Protein AF-M0IN30-F1 (afdb_monomer_lite)

Sequence (138 aa):
MVAARENETAVEDVTDEERQRVYISLYQTHLPKLETAELIDYDEEERTVELVASVAKQGFFWMQPESRYPWNRYYAILGVLGWVLILGFWAGIPGFALLSWSLIAVLVSTVLLLMVLVQYLLEERAGMTSGAFETLVE

InterPro domains:
  IPR055768 Domain of unknown function DUF7344 [PF24035] (2-50)

pLDDT: mean 80.25, std 12.33, range [44.22, 93.56]

Structure (mmCIF, N/CA/C/O backbone):
data_AF-M0IN30-F1
#
_entry.id   AF-M0IN30-F1
#
loop_
_atom_site.group_PDB
_atom_site.id
_atom_site.type_symbol
_atom_site.label_atom_id
_atom_site.label_alt_id
_atom_site.label_comp_id
_atom_site.label_asym_id
_atom_site.label_entity_id
_atom_site.label_seq_id
_atom_site.pdbx_PDB_ins_code
_atom_site.Cartn_x
_atom_site.Cartn_y
_atom_site.Cartn_z
_atom_site.occupancy
_atom_site.B_iso_or_equiv
_atom_site.auth_seq_id
_atom_site.auth_comp_id
_atom_site.auth_asym_id
_atom_site.auth_atom_id
_atom_site.pdbx_PDB_model_num
ATOM 1 N N . MET A 1 1 ? -15.196 -13.360 17.998 1.00 68.88 1 MET A N 1
ATOM 2 C CA . MET A 1 1 ? -15.522 -12.277 18.959 1.00 68.88 1 MET A CA 1
ATOM 3 C C . MET A 1 1 ? -14.314 -12.015 19.850 1.00 68.88 1 MET A C 1
ATOM 5 O O . MET A 1 1 ? -13.575 -12.958 20.099 1.00 68.88 1 MET A O 1
ATOM 9 N N . VAL A 1 2 ? -14.116 -10.781 20.333 1.00 82.44 2 VAL A N 1
ATOM 10 C CA . VAL A 1 2 ? -12.985 -10.426 21.223 1.00 82.44 2 VAL A CA 1
ATOM 11 C C . VAL A 1 2 ? -13.020 -11.233 22.527 1.00 82.44 2 VAL A C 1
ATOM 13 O O . VAL A 1 2 ? -11.999 -11.776 22.922 1.00 82.44 2 VAL A O 1
ATOM 16 N N . ALA A 1 3 ? -14.200 -11.430 23.126 1.00 85.44 3 ALA A N 1
ATOM 17 C CA . ALA A 1 3 ? -14.334 -12.194 24.370 1.00 85.44 3 ALA A CA 1
ATOM 18 C C . ALA A 1 3 ? -13.893 -13.665 24.256 1.00 85.44 3 ALA A C 1
ATOM 20 O O . ALA A 1 3 ? -13.287 -14.194 25.177 1.00 85.44 3 ALA A O 1
ATOM 21 N N . ALA A 1 4 ? -14.135 -14.305 23.111 1.00 87.44 4 ALA A N 1
ATOM 22 C CA . ALA A 1 4 ? -13.662 -15.662 22.839 1.00 87.44 4 ALA A CA 1
ATOM 23 C C . ALA A 1 4 ? -12.126 -15.730 22.792 1.00 87.44 4 ALA A C 1
ATOM 25 O O . ALA A 1 4 ? -11.520 -16.659 23.311 1.00 87.44 4 ALA A O 1
ATOM 26 N N . ARG A 1 5 ? -11.492 -14.703 22.206 1.00 87.81 5 ARG A N 1
ATOM 27 C CA . ARG A 1 5 ? -10.031 -14.595 22.118 1.00 87.81 5 ARG A CA 1
ATOM 28 C C . ARG A 1 5 ? -9.390 -14.354 23.485 1.00 87.81 5 ARG A C 1
ATOM 30 O O . ARG A 1 5 ? -8.372 -14.967 23.766 1.00 87.81 5 ARG A O 1
ATOM 37 N N . GLU A 1 6 ? -9.984 -13.490 24.306 1.00 86.50 6 GLU A N 1
ATOM 38 C CA . GLU A 1 6 ? -9.498 -13.198 25.664 1.00 86.50 6 GLU A CA 1
ATOM 39 C C . GLU A 1 6 ? -9.643 -14.391 26.619 1.00 86.50 6 GLU A C 1
ATOM 41 O O . GLU A 1 6 ? -8.812 -14.572 27.501 1.00 86.50 6 GLU A O 1
ATOM 46 N N . ASN A 1 7 ? -10.675 -15.221 26.439 1.00 87.38 7 ASN A N 1
ATOM 47 C CA . ASN A 1 7 ? -10.914 -16.401 27.278 1.00 87.38 7 ASN A CA 1
ATOM 48 C C . ASN A 1 7 ? -10.430 -17.714 26.628 1.00 87.38 7 ASN A C 1
ATOM 50 O O . ASN A 1 7 ? -10.780 -18.786 27.109 1.00 87.38 7 ASN A O 1
ATOM 54 N N . GLU A 1 8 ? -9.660 -17.637 25.533 1.00 87.94 8 GLU A N 1
ATOM 55 C CA . GLU A 1 8 ? -9.117 -18.790 24.785 1.00 87.94 8 GLU A CA 1
ATOM 56 C C . GLU A 1 8 ? -10.153 -19.896 24.490 1.00 87.94 8 GLU A C 1
ATOM 58 O O . GLU A 1 8 ? -9.848 -21.089 24.497 1.00 87.94 8 GLU A O 1
ATOM 63 N N . THR A 1 9 ? -11.393 -19.494 24.212 1.00 90.31 9 THR A N 1
ATOM 64 C CA . THR A 1 9 ? -12.534 -20.398 24.027 1.00 90.31 9 THR A CA 1
ATOM 65 C C . THR A 1 9 ? -13.180 -20.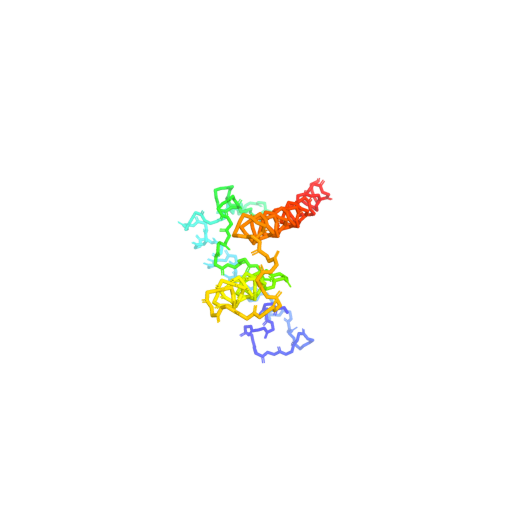210 22.653 1.00 90.31 9 THR A C 1
ATOM 67 O O . THR A 1 9 ? -12.896 -19.246 21.931 1.00 90.31 9 THR A O 1
ATOM 70 N N . ALA A 1 10 ? -14.038 -21.148 22.250 1.00 89.25 10 ALA A N 1
ATOM 71 C CA . ALA A 1 10 ? -14.816 -21.016 21.024 1.00 89.25 10 ALA A CA 1
ATOM 72 C C . ALA A 1 10 ? -15.859 -19.895 21.165 1.00 89.25 10 ALA A C 1
ATOM 74 O O . ALA A 1 10 ? -16.269 -19.535 22.267 1.00 89.25 10 ALA A O 1
ATOM 75 N N . VAL A 1 11 ? -16.305 -19.313 20.048 1.00 87.00 11 VAL A N 1
ATOM 76 C CA . VAL A 1 11 ? -17.262 -18.188 20.086 1.00 87.00 11 VAL A CA 1
ATOM 77 C C . VAL A 1 11 ? -18.612 -18.627 20.662 1.00 87.00 11 VAL A C 1
ATOM 79 O O . VAL A 1 11 ? -19.296 -17.833 21.312 1.00 87.00 11 VAL A O 1
ATOM 82 N N . GLU A 1 12 ? -18.965 -19.886 20.432 1.00 89.19 12 GLU A N 1
ATOM 83 C CA . GLU A 1 12 ? -20.194 -20.541 20.871 1.00 89.19 12 GLU A CA 1
ATOM 84 C C . GLU A 1 12 ? -20.194 -20.844 22.377 1.00 89.19 12 GLU A C 1
ATOM 86 O O . GLU A 1 12 ? -21.261 -20.867 22.984 1.00 89.19 12 GLU A O 1
ATOM 91 N N . ASP A 1 13 ? -19.011 -21.008 22.974 1.00 89.94 13 ASP A N 1
ATOM 92 C CA . ASP A 1 13 ? -18.828 -21.415 24.372 1.00 89.94 13 ASP A CA 1
ATOM 93 C C . ASP A 1 13 ? -18.649 -20.221 25.332 1.00 89.94 13 ASP A C 1
ATOM 95 O O . ASP A 1 13 ? -18.530 -20.411 26.541 1.00 89.94 13 ASP A O 1
ATOM 99 N N . VAL A 1 14 ? -18.633 -18.982 24.820 1.00 88.56 14 VAL A N 1
ATOM 100 C CA . VAL A 1 14 ? -18.494 -17.776 25.655 1.00 88.56 14 VAL A CA 1
ATOM 101 C C . VAL A 1 14 ? -19.769 -17.533 26.462 1.00 88.56 14 VAL A C 1
ATOM 103 O O . VAL A 1 14 ? -20.829 -17.259 25.889 1.00 88.56 14 VAL A O 1
ATOM 106 N N . THR A 1 15 ? -19.639 -17.518 27.785 1.00 91.81 15 THR A N 1
ATOM 107 C CA . THR A 1 15 ? -20.733 -17.214 28.718 1.00 91.81 15 THR A CA 1
ATOM 108 C C . THR A 1 15 ? -21.075 -15.719 28.760 1.00 91.81 15 THR A C 1
ATOM 110 O O . THR A 1 15 ? -20.262 -14.851 28.423 1.00 91.81 15 THR A O 1
ATOM 113 N N . ASP A 1 16 ? -22.282 -15.391 29.227 1.00 90.81 16 ASP A N 1
ATOM 114 C CA . ASP A 1 16 ? -22.701 -13.996 29.412 1.00 90.81 16 ASP A CA 1
ATOM 115 C C . ASP A 1 16 ? -21.823 -13.256 30.437 1.00 90.81 16 ASP A C 1
ATOM 117 O O . ASP A 1 16 ? -21.499 -12.085 30.238 1.00 90.81 16 ASP A O 1
ATOM 121 N N . GLU A 1 17 ? -21.364 -13.938 31.493 1.00 91.06 17 GLU A N 1
ATOM 122 C CA . GLU A 1 17 ? -20.448 -13.360 32.487 1.00 91.06 17 GLU A CA 1
ATOM 123 C C . GLU A 1 17 ? -19.084 -12.995 31.882 1.00 91.06 17 GLU A C 1
ATOM 125 O O . GLU A 1 17 ? -18.530 -11.935 32.185 1.00 91.06 17 GLU A O 1
ATOM 130 N N . GLU A 1 18 ? -18.541 -13.836 31.000 1.00 90.00 18 GLU A N 1
ATOM 131 C CA . GLU A 1 18 ? -17.275 -13.566 30.310 1.00 90.00 18 GLU A CA 1
ATOM 132 C C . GLU A 1 18 ? -17.403 -12.403 29.325 1.00 90.00 18 GLU A C 1
ATOM 134 O O . GLU A 1 18 ? -16.527 -11.532 29.280 1.00 90.00 18 GLU A O 1
ATOM 139 N N . ARG A 1 19 ? -18.517 -12.330 28.582 1.00 89.00 19 ARG A N 1
ATOM 140 C CA . ARG A 1 19 ? -18.818 -11.172 27.719 1.00 89.00 19 ARG A CA 1
ATOM 141 C C . ARG A 1 19 ? -18.920 -9.895 28.541 1.00 89.00 19 ARG A C 1
ATOM 143 O O . ARG A 1 19 ? -18.306 -8.893 28.175 1.00 89.00 19 ARG A O 1
ATOM 150 N N . GLN A 1 20 ? -19.638 -9.948 29.662 1.00 91.31 20 GLN A N 1
ATOM 151 C CA . GLN A 1 20 ? -19.807 -8.807 30.554 1.00 91.31 20 GLN A CA 1
ATOM 152 C C . GLN A 1 20 ? -18.466 -8.341 31.130 1.00 91.31 20 GLN A C 1
ATOM 154 O O . GLN A 1 20 ? -18.207 -7.140 31.187 1.00 91.31 20 GLN A O 1
ATOM 159 N N . ARG A 1 21 ? -17.578 -9.265 31.512 1.00 90.94 21 ARG A N 1
ATOM 160 C CA . ARG A 1 21 ? -16.246 -8.922 32.032 1.00 90.94 21 ARG A CA 1
ATOM 161 C C . ARG A 1 21 ? -15.396 -8.192 30.994 1.00 90.94 21 ARG A C 1
ATOM 163 O O . ARG A 1 21 ? -14.783 -7.177 31.317 1.00 90.94 21 ARG A O 1
ATOM 170 N N . VAL A 1 22 ? -15.381 -8.683 29.755 1.00 90.06 22 VAL A N 1
ATOM 171 C CA . VAL A 1 22 ? -14.637 -8.048 28.656 1.00 90.06 22 VAL A CA 1
ATOM 172 C C . VAL A 1 22 ? -15.236 -6.687 28.311 1.00 90.06 22 VAL A C 1
ATOM 174 O O . VAL A 1 22 ? -14.491 -5.727 28.134 1.00 90.06 22 VAL A O 1
ATOM 177 N N . TYR A 1 23 ? -16.566 -6.572 28.303 1.00 88.50 23 TYR A N 1
ATOM 178 C CA . TYR A 1 23 ? -17.263 -5.300 28.110 1.00 88.50 23 TYR A CA 1
ATOM 179 C C . TYR A 1 23 ? -16.868 -4.265 29.175 1.00 88.50 23 TYR A C 1
ATOM 181 O O . TYR A 1 23 ? -16.464 -3.153 28.841 1.00 88.50 23 TYR A O 1
ATOM 189 N N . ILE A 1 24 ? -16.909 -4.644 30.457 1.00 90.69 24 ILE A N 1
ATOM 190 C CA . ILE A 1 24 ? -16.514 -3.767 31.569 1.00 90.69 24 ILE A CA 1
ATOM 191 C C . ILE A 1 24 ? -15.046 -3.349 31.434 1.00 90.69 24 ILE A C 1
ATOM 193 O O . ILE A 1 24 ? -14.731 -2.169 31.570 1.00 90.69 24 ILE A O 1
ATOM 197 N N . SER A 1 25 ? -14.150 -4.294 31.138 1.00 90.38 25 SER A N 1
ATOM 198 C CA . SER A 1 25 ? -12.724 -4.003 30.966 1.00 90.38 25 SER A CA 1
ATOM 199 C C . SER A 1 25 ? -12.468 -3.030 29.811 1.00 90.38 25 SER A C 1
ATOM 201 O O . SER A 1 25 ? -11.678 -2.096 29.968 1.00 90.38 25 SER A O 1
ATOM 203 N N . LEU A 1 26 ? -13.171 -3.194 28.684 1.00 89.62 26 LEU A N 1
ATOM 204 C CA . LEU A 1 26 ? -13.084 -2.296 27.533 1.00 89.62 26 LEU A CA 1
ATOM 205 C C . LEU A 1 26 ? -13.419 -0.856 27.938 1.00 89.62 26 LEU A C 1
ATOM 207 O O . LEU A 1 26 ? -12.597 0.039 27.745 1.00 89.62 26 LEU A O 1
ATOM 211 N N . TYR A 1 27 ? -14.576 -0.667 28.570 1.00 89.62 27 TYR A N 1
ATOM 212 C CA . TYR A 1 27 ? -15.070 0.647 28.974 1.00 89.62 27 TYR A CA 1
ATOM 213 C C . TYR A 1 27 ? -14.241 1.294 30.087 1.00 89.62 27 TYR A C 1
ATOM 215 O O . TYR A 1 27 ? -13.975 2.486 30.038 1.00 89.62 27 TYR A O 1
ATOM 223 N N . GLN A 1 28 ? -13.798 0.524 31.082 1.00 89.75 28 GLN A N 1
ATOM 224 C CA . GLN A 1 28 ? -13.114 1.091 32.252 1.00 89.75 28 GLN A CA 1
ATOM 225 C C . GLN A 1 28 ? -11.608 1.258 32.064 1.00 89.75 28 GLN A C 1
ATOM 227 O O . GLN A 1 28 ? -10.986 2.069 32.743 1.00 89.75 28 GLN A O 1
ATOM 232 N N . THR A 1 29 ? -10.988 0.445 31.208 1.00 88.94 29 THR A N 1
ATOM 233 C CA . THR A 1 29 ? -9.524 0.414 31.078 1.00 88.94 29 THR A CA 1
ATOM 234 C C . THR A 1 29 ? -9.055 0.822 29.696 1.00 88.94 29 THR A C 1
ATOM 236 O O . THR A 1 29 ? -8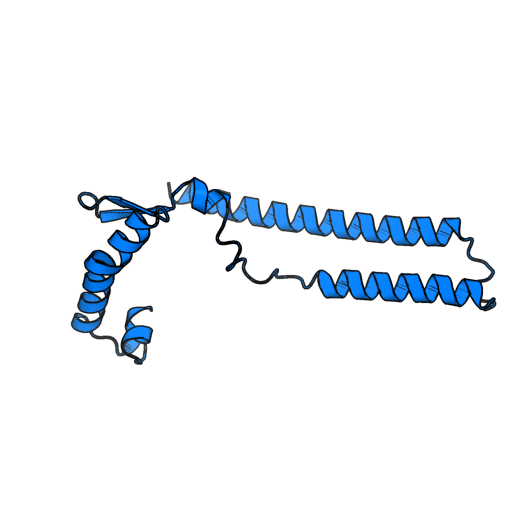.065 1.543 29.596 1.00 88.94 29 THR A O 1
ATOM 239 N N . HIS A 1 30 ? -9.701 0.343 28.635 1.00 89.75 30 HIS A N 1
ATOM 240 C CA . HIS A 1 30 ? -9.185 0.531 27.282 1.00 89.75 30 HIS A CA 1
ATOM 241 C C . HIS A 1 30 ? -9.626 1.861 26.673 1.00 89.75 30 HIS A C 1
ATOM 243 O O . HIS A 1 30 ? -8.758 2.591 26.201 1.00 89.75 30 HIS A O 1
ATOM 249 N N . LEU A 1 31 ? -10.916 2.207 26.735 1.00 90.56 31 LEU A N 1
ATOM 250 C CA . LEU A 1 31 ? -11.415 3.473 26.182 1.00 90.56 31 LEU A CA 1
ATOM 251 C C . LEU A 1 31 ? -10.739 4.703 26.817 1.00 90.56 31 LEU A C 1
ATOM 253 O O . LEU A 1 31 ? -10.166 5.481 26.058 1.00 90.56 31 LEU A O 1
ATOM 257 N N . PRO A 1 32 ? -10.611 4.827 28.156 1.00 89.38 32 PRO A N 1
ATOM 258 C CA . PRO A 1 32 ? -9.974 6.002 28.760 1.00 89.38 32 PRO A CA 1
ATOM 259 C C . PRO A 1 32 ? -8.493 6.136 28.390 1.00 89.38 32 PRO A C 1
ATOM 261 O O . PRO A 1 32 ? -7.951 7.233 28.278 1.00 89.38 32 PRO A O 1
ATOM 264 N N . LYS A 1 33 ? -7.803 5.007 28.174 1.00 88.69 33 LYS A N 1
ATOM 265 C CA . LYS A 1 33 ? -6.407 5.011 27.711 1.00 88.69 33 LYS A CA 1
ATOM 266 C C . LYS A 1 33 ? -6.283 5.440 26.252 1.00 88.69 33 LYS A C 1
ATOM 268 O O . LYS A 1 33 ? -5.317 6.120 25.921 1.00 88.69 33 LYS A O 1
ATOM 273 N N . LEU A 1 34 ? -7.212 5.019 25.393 1.00 88.94 34 LEU A N 1
ATOM 274 C CA . LEU A 1 34 ? -7.243 5.418 23.984 1.00 88.94 34 LEU A CA 1
ATOM 275 C C . LEU A 1 34 ? -7.613 6.900 23.834 1.00 88.94 34 LEU A C 1
ATOM 277 O O . LEU A 1 34 ? -7.015 7.586 23.012 1.00 88.94 34 LEU A O 1
ATOM 281 N N . GLU A 1 35 ? -8.526 7.392 24.667 1.00 89.62 35 GLU A N 1
ATOM 282 C CA . GLU A 1 35 ? -8.898 8.806 24.764 1.00 89.62 35 GLU A CA 1
ATOM 283 C C . GLU A 1 35 ? -7.720 9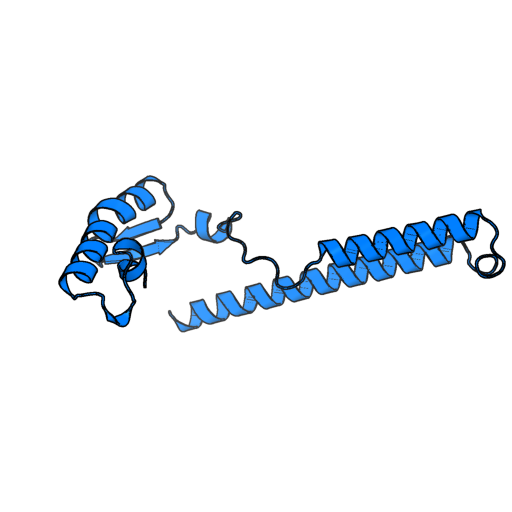.660 25.256 1.00 89.62 35 GLU A C 1
ATOM 285 O O . GLU A 1 35 ? -7.339 10.630 24.610 1.00 89.62 35 GLU A O 1
ATOM 290 N N . THR A 1 36 ? -7.040 9.238 26.332 1.00 88.25 36 THR A N 1
ATOM 291 C CA . THR A 1 36 ? -5.818 9.911 26.827 1.00 88.25 36 THR A CA 1
ATOM 292 C C . THR A 1 36 ? -4.706 9.944 25.770 1.00 88.25 36 THR A C 1
ATOM 294 O O . THR A 1 36 ? -3.864 10.839 25.776 1.00 88.25 36 THR A O 1
ATOM 297 N N . ALA A 1 37 ? -4.678 8.960 24.868 1.00 88.38 37 ALA A N 1
ATOM 298 C CA . ALA A 1 37 ? -3.741 8.903 23.750 1.00 88.38 37 ALA A CA 1
ATOM 299 C C . ALA A 1 37 ? -4.195 9.724 22.525 1.00 88.38 37 ALA A C 1
ATOM 301 O O . ALA A 1 37 ? -3.540 9.645 21.486 1.00 88.38 37 ALA A O 1
ATOM 302 N N . GLU A 1 38 ? -5.294 10.478 22.634 1.00 87.56 38 GLU A N 1
ATOM 303 C CA . GLU A 1 38 ? -5.904 11.283 21.566 1.00 87.56 38 GLU A CA 1
ATOM 304 C C . GLU A 1 38 ? -6.276 10.451 20.321 1.00 87.56 38 GLU A C 1
ATOM 306 O O . GLU A 1 38 ? -6.253 10.939 19.189 1.00 87.56 38 GLU A O 1
ATOM 311 N N . LEU A 1 39 ? -6.597 9.164 20.518 1.00 84.88 39 LEU A N 1
ATOM 312 C CA . LEU A 1 39 ? -6.947 8.241 19.432 1.00 84.88 39 LEU A CA 1
ATOM 313 C C . LEU A 1 39 ? -8.449 8.186 19.154 1.00 84.88 39 LEU A C 1
ATOM 315 O O . LEU A 1 39 ? -8.856 8.003 18.005 1.00 84.88 39 LEU A O 1
ATOM 319 N N . ILE A 1 40 ? -9.257 8.332 20.199 1.00 88.75 40 ILE A N 1
ATOM 320 C CA . ILE A 1 40 ? -10.720 8.327 20.149 1.00 88.75 40 ILE A CA 1
ATOM 321 C C . ILE A 1 40 ? -11.270 9.497 20.966 1.00 88.75 40 ILE A C 1
ATOM 323 O O . ILE A 1 40 ? -10.593 9.975 21.875 1.00 88.75 40 ILE A O 1
ATOM 327 N N . ASP A 1 41 ? -12.487 9.909 20.648 1.00 87.88 41 ASP A N 1
ATOM 328 C CA . ASP A 1 41 ? -13.349 10.719 21.500 1.00 87.88 41 ASP A CA 1
ATOM 329 C C . ASP A 1 41 ? -14.373 9.774 22.143 1.00 87.88 41 ASP A C 1
ATOM 331 O O . ASP A 1 41 ? -15.003 8.970 21.444 1.00 87.88 41 ASP A O 1
ATOM 335 N N . TYR A 1 42 ? -14.458 9.773 23.470 1.00 87.62 42 TYR A N 1
ATOM 336 C CA . TYR A 1 42 ? -15.326 8.864 24.212 1.00 87.62 42 TYR A CA 1
ATOM 337 C C . TYR A 1 42 ? -16.305 9.664 25.067 1.00 87.62 42 TYR A C 1
ATOM 339 O O . TYR A 1 42 ? -15.912 10.298 26.042 1.00 87.62 42 TYR A O 1
ATOM 347 N N . ASP A 1 43 ? -17.593 9.580 24.732 1.00 85.75 43 ASP A N 1
ATOM 348 C CA . ASP A 1 43 ? -18.657 10.170 25.538 1.00 85.75 43 ASP A CA 1
ATOM 349 C C . ASP A 1 43 ? -19.153 9.138 26.562 1.00 85.75 43 ASP A C 1
ATOM 351 O O . ASP A 1 43 ? -19.763 8.120 26.216 1.00 85.75 43 ASP A O 1
ATOM 355 N N . GLU A 1 44 ? -18.882 9.373 27.848 1.00 81.69 44 GLU A N 1
ATOM 356 C CA . GLU A 1 44 ? -19.305 8.470 28.924 1.00 81.69 44 GLU A CA 1
ATOM 357 C C . GLU A 1 44 ? -20.823 8.521 29.190 1.00 81.69 44 GLU A C 1
ATOM 359 O O . GLU A 1 44 ? -21.403 7.518 29.628 1.00 81.69 44 GLU A O 1
ATOM 364 N N . GLU A 1 45 ? -21.478 9.650 28.901 1.00 83.44 45 GLU A N 1
ATOM 365 C CA . GLU A 1 45 ? -22.917 9.846 29.111 1.00 83.44 45 GLU A CA 1
ATOM 366 C C . GLU A 1 45 ? -23.729 9.130 28.027 1.00 83.44 45 GLU A C 1
ATOM 368 O O . GLU A 1 45 ? -24.659 8.374 28.339 1.00 83.44 45 GLU A O 1
ATOM 373 N N . GLU A 1 46 ? -23.339 9.300 26.764 1.00 83.62 46 GLU A N 1
ATOM 374 C CA . GLU A 1 46 ? -23.986 8.662 25.613 1.00 83.62 46 GLU A CA 1
ATOM 375 C C . GLU A 1 46 ? -23.429 7.259 25.312 1.00 83.62 46 GLU A C 1
ATOM 377 O O . GLU A 1 46 ? -24.051 6.480 24.582 1.00 83.62 46 GLU A O 1
ATOM 382 N N . ARG A 1 47 ? -22.299 6.886 25.933 1.00 81.75 47 ARG A N 1
ATOM 383 C CA . ARG A 1 47 ? -21.540 5.641 25.695 1.00 81.75 47 ARG A CA 1
ATOM 384 C C . ARG A 1 47 ? -21.124 5.462 24.236 1.00 81.75 47 ARG A C 1
ATOM 386 O O . ARG A 1 47 ? -20.977 4.320 23.776 1.00 81.75 47 ARG A O 1
ATOM 393 N N . THR A 1 48 ? -20.936 6.566 23.526 1.00 83.50 48 THR A N 1
ATOM 394 C CA . THR A 1 48 ? -20.506 6.605 22.130 1.00 83.50 48 THR A CA 1
ATOM 395 C C . THR A 1 48 ? -18.987 6.728 22.060 1.00 83.50 48 THR A C 1
ATOM 397 O O . THR A 1 48 ? -18.334 7.273 22.947 1.00 83.50 48 THR A O 1
ATOM 400 N N . VAL A 1 49 ? -18.401 6.124 21.027 1.00 86.75 49 VAL A N 1
ATOM 401 C CA . VAL A 1 49 ? -16.957 6.151 20.775 1.00 86.75 49 VAL A CA 1
ATOM 402 C C . VAL A 1 49 ? -16.765 6.568 19.331 1.00 86.75 49 VAL A C 1
ATOM 404 O O . VAL A 1 49 ? -17.213 5.860 18.427 1.00 86.75 49 VAL A O 1
ATOM 407 N N . GLU A 1 50 ? -16.057 7.666 19.118 1.00 85.38 50 GLU A N 1
ATOM 408 C CA . GLU A 1 50 ? -15.729 8.177 17.792 1.00 85.38 50 GLU A CA 1
ATOM 409 C C . GLU A 1 50 ? -14.214 8.222 17.595 1.00 85.38 50 GLU A C 1
ATOM 411 O O . GLU A 1 50 ? -13.437 8.399 18.529 1.00 85.38 50 GLU A O 1
ATOM 416 N N . LEU A 1 51 ? -13.753 8.020 16.363 1.00 83.88 51 LEU A N 1
ATOM 417 C CA . LEU A 1 51 ? -12.338 8.184 16.035 1.00 83.88 51 LEU A CA 1
ATOM 418 C C . LEU A 1 51 ? -12.031 9.671 15.881 1.00 83.88 51 LEU A C 1
ATOM 420 O O . LEU A 1 51 ? -12.707 10.373 15.131 1.00 83.88 51 LEU A O 1
ATOM 424 N N . VAL A 1 52 ? -10.952 10.144 16.508 1.00 85.12 52 VAL A N 1
ATOM 425 C CA . VAL A 1 52 ? -10.533 11.540 16.339 1.00 85.12 52 VAL A CA 1
ATOM 426 C C . VAL A 1 52 ? -10.214 11.798 14.862 1.00 85.12 52 VAL A C 1
ATOM 428 O O . VAL A 1 52 ? -9.466 11.051 14.226 1.00 85.12 52 VAL A O 1
ATOM 431 N N . ALA A 1 53 ? -10.743 12.891 14.303 1.00 76.00 53 ALA A N 1
ATOM 432 C CA . ALA A 1 53 ? -10.644 13.203 12.873 1.00 76.00 53 ALA A CA 1
ATOM 433 C C . ALA A 1 53 ? -9.198 13.268 12.335 1.00 76.00 53 ALA A C 1
ATOM 435 O O . ALA A 1 53 ? -8.955 12.997 11.157 1.00 76.00 53 ALA A O 1
ATOM 436 N N . SER A 1 54 ? -8.220 13.628 13.175 1.00 72.38 54 SER A N 1
ATOM 437 C CA . SER A 1 54 ? -6.792 13.619 12.824 1.00 72.38 54 SER A CA 1
ATOM 438 C C . SER A 1 54 ? -6.259 12.197 12.616 1.00 72.38 54 SER A C 1
ATOM 440 O O . SER A 1 54 ? -5.526 11.957 11.655 1.00 72.38 54 SER A O 1
ATOM 442 N N . VAL A 1 55 ? -6.673 11.257 13.466 1.00 73.38 55 VAL A N 1
ATOM 443 C CA . VAL A 1 55 ? -6.307 9.835 13.421 1.00 73.38 55 VAL A CA 1
ATOM 444 C C . VAL A 1 55 ? -7.045 9.123 12.294 1.00 73.38 55 VAL A C 1
ATOM 446 O O . VAL A 1 55 ? -6.431 8.358 11.551 1.00 73.38 55 VAL A O 1
ATOM 449 N N . ALA A 1 56 ? -8.319 9.454 12.077 1.00 69.56 56 ALA A N 1
ATOM 450 C CA . ALA A 1 56 ? -9.082 8.977 10.926 1.00 69.56 56 ALA A CA 1
ATOM 451 C C . ALA A 1 56 ? -8.433 9.400 9.592 1.00 69.56 56 ALA A C 1
ATOM 453 O O . ALA A 1 56 ? -8.310 8.586 8.677 1.00 69.56 56 ALA A O 1
ATOM 454 N N . LYS A 1 57 ? -7.942 10.648 9.493 1.00 63.34 57 LYS A N 1
ATOM 455 C CA . LYS A 1 57 ? -7.273 11.174 8.285 1.00 63.34 57 LYS A CA 1
ATOM 456 C C . LYS A 1 57 ? -5.850 10.676 8.088 1.00 63.34 57 LYS A C 1
ATOM 45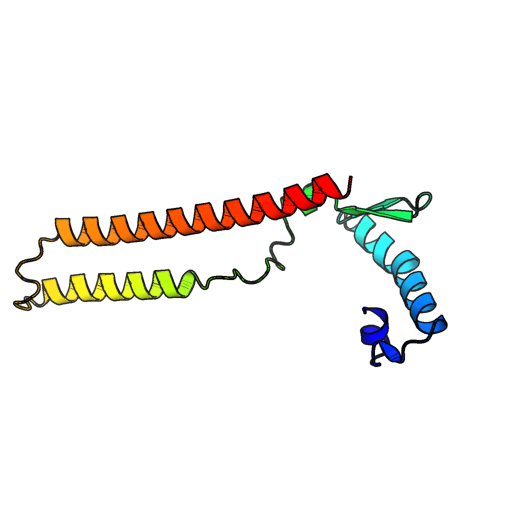8 O O . LYS A 1 57 ? -5.450 10.457 6.947 1.00 63.34 57 LYS A O 1
ATOM 463 N N . GLN A 1 58 ? -5.067 10.545 9.160 1.00 60.28 58 GLN A N 1
ATOM 464 C CA . GLN A 1 58 ? -3.746 9.925 9.047 1.00 60.28 58 GLN A CA 1
ATOM 465 C C . GLN A 1 58 ? -3.881 8.443 8.717 1.00 60.28 58 GLN A C 1
ATOM 467 O O . GLN A 1 58 ? -2.995 7.895 8.072 1.00 60.28 58 GLN A O 1
ATOM 472 N N . GLY A 1 59 ? -5.008 7.823 9.068 1.00 56.81 59 GLY A N 1
ATOM 473 C CA . GLY A 1 59 ? -5.206 6.398 8.917 1.00 56.81 59 GLY A CA 1
ATOM 474 C C . GLY A 1 59 ? -4.268 5.653 9.860 1.00 56.81 59 GLY A C 1
ATOM 475 O O . GLY A 1 59 ? -3.149 6.076 10.156 1.00 56.81 59 GLY A O 1
ATOM 476 N N . PHE A 1 60 ? -4.694 4.493 10.339 1.00 60.09 60 PHE A N 1
ATOM 477 C CA . PHE A 1 60 ? -3.762 3.542 10.927 1.00 60.09 60 PHE A CA 1
ATOM 478 C C . PHE A 1 60 ? -2.786 3.087 9.827 1.00 60.09 60 PHE A C 1
ATOM 480 O O . PHE A 1 60 ? -2.978 2.043 9.212 1.00 60.09 60 PHE A O 1
ATOM 487 N N . PHE A 1 61 ? -1.741 3.874 9.547 1.00 54.69 61 PHE A N 1
ATOM 488 C CA . PHE A 1 61 ? -0.749 3.617 8.494 1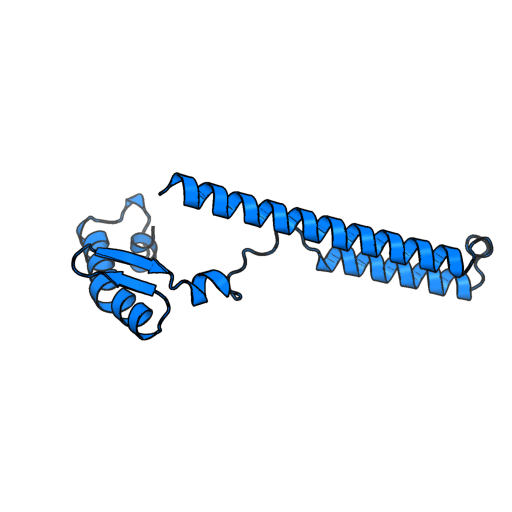.00 54.69 61 PHE A CA 1
ATOM 489 C C . PHE A 1 61 ? -0.112 2.224 8.628 1.00 54.69 61 PHE A C 1
ATOM 491 O O . PHE A 1 61 ? 0.333 1.643 7.643 1.00 54.69 61 PHE A O 1
ATOM 498 N N . TRP A 1 62 ? -0.113 1.676 9.845 1.00 52.22 62 TRP A N 1
ATOM 499 C CA . TRP A 1 62 ? 0.418 0.364 10.216 1.00 52.22 62 TRP A CA 1
ATOM 500 C C . TRP A 1 62 ? -0.560 -0.801 9.968 1.00 52.22 62 TRP A C 1
ATOM 502 O O . TRP A 1 62 ? -0.127 -1.946 9.888 1.00 52.22 62 TRP A O 1
ATOM 512 N N . MET A 1 63 ? -1.860 -0.514 9.835 1.00 52.88 63 MET A N 1
ATOM 513 C CA . MET A 1 63 ? -2.940 -1.469 9.545 1.00 52.88 63 MET A CA 1
ATOM 514 C C . MET A 1 63 ? -3.641 -1.111 8.229 1.00 52.88 63 MET A C 1
ATOM 516 O O . MET A 1 63 ? -4.853 -1.281 8.091 1.00 52.88 63 MET A O 1
ATOM 520 N N . GLN A 1 64 ? -2.899 -0.634 7.225 1.00 58.72 64 GLN A N 1
ATOM 521 C CA . GLN A 1 64 ? -3.448 -0.700 5.875 1.00 58.72 64 GLN A CA 1
ATOM 522 C C . GLN A 1 64 ? -3.688 -2.184 5.569 1.00 58.72 64 GLN A C 1
ATOM 524 O O . GLN A 1 64 ? -2.745 -2.973 5.696 1.00 58.72 64 GLN A O 1
ATOM 529 N N . PRO A 1 65 ? -4.923 -2.598 5.222 1.00 54.31 65 PRO A N 1
ATOM 530 C CA . PRO A 1 65 ? -5.144 -3.950 4.740 1.00 54.31 65 PRO A CA 1
ATOM 531 C C . PRO A 1 65 ? -4.150 -4.164 3.607 1.00 54.31 65 PRO A C 1
ATOM 533 O O . PRO A 1 65 ? -4.078 -3.323 2.707 1.00 54.31 65 PRO A O 1
ATOM 536 N N . GLU A 1 66 ? -3.338 -5.223 3.705 1.00 57.25 66 GLU A N 1
ATOM 537 C CA . GLU A 1 66 ? -2.338 -5.546 2.690 1.00 57.25 66 GLU A CA 1
ATOM 538 C C . GLU A 1 66 ? -2.966 -5.316 1.318 1.00 57.25 66 GLU A C 1
ATOM 540 O O . GLU A 1 66 ? -4.050 -5.845 1.039 1.00 57.25 66 GLU A O 1
ATOM 545 N N . SER A 1 67 ? -2.352 -4.445 0.507 1.00 59.94 67 SER A N 1
ATOM 546 C CA . SER A 1 67 ? -2.944 -4.039 -0.761 1.00 59.94 67 SER A CA 1
ATOM 547 C C . SER A 1 67 ? -3.363 -5.298 -1.513 1.00 59.94 67 SER A C 1
ATOM 549 O O . SER A 1 67 ? -2.522 -6.160 -1.781 1.00 59.94 67 SER A O 1
ATOM 551 N N . ARG A 1 68 ? -4.655 -5.409 -1.857 1.00 65.69 68 ARG A N 1
ATOM 552 C CA . ARG A 1 68 ? -5.252 -6.577 -2.541 1.00 65.69 68 ARG A CA 1
ATOM 553 C C . ARG A 1 68 ? -4.411 -7.045 -3.742 1.00 65.69 68 ARG A C 1
ATOM 555 O O . ARG A 1 68 ? -4.456 -8.215 -4.112 1.00 65.69 68 ARG A O 1
ATOM 562 N N . TYR A 1 69 ? -3.645 -6.128 -4.339 1.00 70.62 69 TYR A N 1
ATOM 563 C CA . TYR A 1 69 ? -2.737 -6.364 -5.451 1.00 70.62 69 TYR A CA 1
ATOM 564 C C . TYR A 1 69 ? -1.266 -6.157 -5.048 1.00 70.62 69 TYR A C 1
ATOM 566 O O . TYR A 1 69 ? -0.925 -5.088 -4.547 1.00 70.62 69 TYR A O 1
ATOM 574 N N . PRO A 1 70 ? -0.363 -7.120 -5.315 1.00 82.12 70 PRO A N 1
ATOM 575 C CA . PRO A 1 70 ? 1.060 -6.999 -4.999 1.00 82.12 70 PRO A CA 1
ATOM 576 C C . PRO A 1 70 ? 1.792 -6.131 -6.039 1.00 82.12 70 PRO A C 1
ATOM 578 O O . PRO A 1 70 ? 2.536 -6.635 -6.885 1.00 82.12 70 PRO A O 1
ATOM 581 N N . TRP A 1 71 ? 1.584 -4.814 -5.989 1.00 83.81 71 TRP A N 1
ATOM 582 C CA . TRP A 1 71 ? 2.184 -3.838 -6.911 1.00 83.81 71 TRP A CA 1
ATOM 583 C C . TRP A 1 71 ? 3.707 -3.942 -7.013 1.00 83.81 71 TRP A C 1
ATOM 585 O O . TRP A 1 71 ? 4.267 -3.837 -8.104 1.00 83.81 71 TRP A O 1
ATOM 595 N N . ASN A 1 72 ? 4.377 -4.256 -5.904 1.00 83.38 72 ASN A N 1
ATOM 596 C CA . ASN A 1 72 ? 5.818 -4.500 -5.865 1.00 83.38 72 ASN A CA 1
ATOM 597 C C . ASN A 1 72 ? 6.280 -5.574 -6.870 1.00 83.38 72 ASN A C 1
ATOM 599 O O . ASN A 1 72 ? 7.304 -5.390 -7.526 1.00 83.38 72 ASN A O 1
ATOM 603 N N . ARG A 1 73 ? 5.521 -6.663 -7.048 1.00 87.06 73 ARG A N 1
ATOM 604 C CA . ARG A 1 73 ? 5.836 -7.729 -8.013 1.00 87.06 73 ARG A CA 1
ATOM 605 C C . ARG A 1 73 ? 5.672 -7.24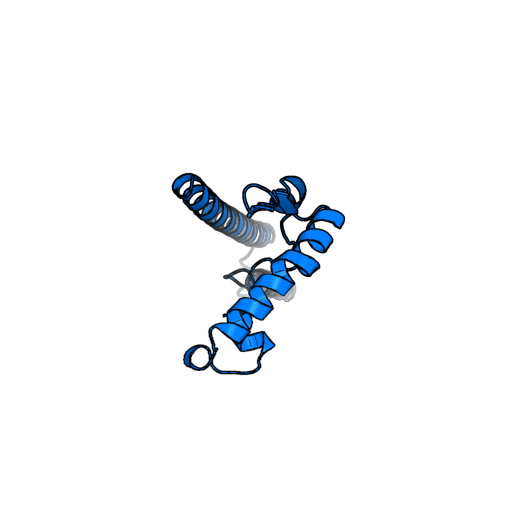1 -9.446 1.00 87.06 73 ARG A C 1
ATOM 607 O O . ARG A 1 73 ? 6.513 -7.552 -10.282 1.00 87.06 73 ARG A O 1
ATOM 614 N N . TYR A 1 74 ? 4.629 -6.463 -9.722 1.00 87.00 74 TYR A N 1
ATOM 615 C CA . TYR A 1 74 ? 4.388 -5.899 -11.050 1.00 87.00 74 TYR A CA 1
ATOM 616 C C . TYR A 1 74 ? 5.494 -4.922 -11.464 1.00 87.00 74 TYR A C 1
ATOM 618 O O . TYR A 1 74 ? 6.044 -5.057 -12.558 1.00 87.00 74 TYR A O 1
ATOM 626 N N . TYR A 1 75 ? 5.897 -4.020 -10.564 1.00 87.69 75 TYR A N 1
ATOM 627 C CA . TYR A 1 75 ? 7.028 -3.122 -10.797 1.00 87.69 75 TYR A CA 1
ATOM 628 C C . TYR A 1 75 ? 8.359 -3.878 -10.918 1.00 87.69 75 TYR A C 1
ATOM 630 O O . TYR A 1 75 ? 9.167 -3.541 -11.782 1.00 87.69 75 TYR A O 1
ATOM 638 N N . ALA A 1 76 ? 8.580 -4.930 -10.120 1.00 88.94 76 ALA A N 1
ATOM 639 C CA . ALA A 1 76 ? 9.782 -5.758 -10.221 1.00 88.94 76 ALA A CA 1
ATOM 640 C C . ALA A 1 76 ? 9.868 -6.492 -11.570 1.00 88.94 76 ALA A C 1
ATOM 642 O O . ALA A 1 76 ? 10.919 -6.467 -12.209 1.00 88.94 76 ALA A O 1
ATOM 643 N N . ILE A 1 77 ? 8.767 -7.092 -12.037 1.00 92.12 77 ILE A N 1
ATOM 644 C CA . ILE A 1 77 ? 8.700 -7.741 -13.356 1.00 92.12 77 ILE A CA 1
ATOM 645 C C . ILE A 1 77 ? 8.960 -6.716 -14.461 1.00 92.12 77 ILE A C 1
ATOM 647 O O . ILE A 1 77 ? 9.773 -6.976 -15.346 1.00 92.12 77 ILE A O 1
ATOM 651 N N . LEU A 1 78 ? 8.318 -5.545 -14.393 1.00 90.75 78 LEU A N 1
ATOM 652 C CA . LEU A 1 78 ? 8.517 -4.478 -15.373 1.00 90.75 78 LEU A CA 1
ATOM 653 C C . LEU A 1 78 ? 9.975 -3.996 -15.401 1.00 90.75 78 LEU A C 1
ATOM 655 O O . LEU A 1 78 ? 10.548 -3.830 -16.477 1.00 90.75 78 LEU A O 1
ATOM 659 N N . GLY A 1 79 ? 10.591 -3.822 -14.230 1.00 88.56 79 GLY A N 1
ATOM 660 C CA . GLY A 1 79 ? 11.994 -3.432 -14.097 1.00 88.56 79 GLY A CA 1
ATOM 661 C C . GLY A 1 79 ? 12.952 -4.476 -14.673 1.00 88.56 79 GLY A C 1
ATOM 662 O O . GLY A 1 79 ? 13.838 -4.127 -15.452 1.00 88.56 79 GLY A O 1
ATOM 663 N N . VAL A 1 80 ? 12.751 -5.759 -14.350 1.00 93.56 80 VAL A N 1
ATOM 664 C CA . VAL A 1 80 ? 13.545 -6.865 -14.916 1.00 93.56 80 VAL A CA 1
ATOM 665 C C . VAL A 1 80 ? 13.390 -6.920 -16.434 1.00 93.56 80 VAL A C 1
ATOM 667 O O . VAL A 1 80 ? 14.391 -7.025 -17.142 1.00 93.56 80 VAL A O 1
ATOM 670 N N . LEU A 1 81 ? 12.163 -6.791 -16.947 1.00 90.12 81 LEU A N 1
ATOM 671 C CA . LEU A 1 81 ? 11.899 -6.775 -18.385 1.00 90.12 81 LEU A CA 1
ATOM 672 C C . LEU A 1 81 ? 12.631 -5.608 -19.065 1.00 90.12 81 LEU A C 1
ATOM 674 O O . LEU A 1 81 ? 13.293 -5.808 -20.080 1.00 90.12 81 LEU A O 1
ATOM 678 N N . GLY A 1 82 ? 12.574 -4.411 -18.473 1.00 86.69 82 GLY A N 1
ATOM 679 C CA . GLY A 1 82 ? 13.293 -3.231 -18.953 1.00 86.69 82 GLY A CA 1
ATOM 680 C C . GLY A 1 82 ? 14.805 -3.459 -19.042 1.00 86.69 82 GLY A C 1
ATOM 681 O O . GLY A 1 82 ? 15.407 -3.179 -20.078 1.00 86.69 82 GLY A O 1
ATOM 682 N N . TRP A 1 83 ? 15.415 -4.042 -18.005 1.00 88.62 83 TRP A N 1
ATOM 683 C CA . TRP A 1 83 ? 16.841 -4.389 -18.018 1.00 88.62 83 TRP A CA 1
ATOM 684 C C . TRP A 1 83 ? 17.194 -5.431 -19.082 1.00 88.62 83 TRP A C 1
ATOM 686 O O . TRP A 1 83 ? 18.211 -5.279 -19.756 1.00 88.62 83 TRP A O 1
ATOM 696 N N . VAL A 1 84 ? 16.355 -6.451 -19.286 1.00 88.69 84 VAL A N 1
ATOM 697 C CA . VAL A 1 84 ? 16.554 -7.452 -20.350 1.00 88.69 84 VAL A CA 1
ATOM 698 C C . VAL A 1 84 ? 16.523 -6.801 -21.733 1.00 88.69 84 VAL A C 1
ATOM 700 O O . VAL A 1 84 ? 17.377 -7.115 -22.562 1.00 88.69 84 VAL A O 1
ATOM 703 N N . LEU A 1 85 ? 15.595 -5.867 -21.980 1.00 85.06 85 LEU A N 1
ATOM 704 C CA . LEU A 1 85 ? 15.533 -5.131 -23.248 1.00 85.06 85 LEU A CA 1
ATOM 705 C C . LEU A 1 85 ? 16.800 -4.291 -23.479 1.00 85.06 85 LEU A C 1
ATOM 707 O O . LEU A 1 85 ? 17.370 -4.328 -24.570 1.00 85.06 85 LEU A O 1
ATOM 711 N N . ILE A 1 86 ? 17.263 -3.570 -22.450 1.00 83.44 86 ILE A N 1
ATOM 712 C CA . ILE A 1 86 ? 18.470 -2.729 -22.514 1.00 83.44 86 ILE A CA 1
ATOM 713 C C . ILE A 1 86 ? 19.718 -3.581 -22.779 1.00 83.44 86 ILE A C 1
ATOM 715 O O . ILE A 1 86 ? 20.498 -3.272 -23.681 1.00 83.44 86 ILE A O 1
ATOM 719 N N . LEU A 1 87 ? 19.903 -4.668 -22.025 1.00 86.19 87 LEU A N 1
ATOM 720 C CA . LEU A 1 87 ? 21.062 -5.551 -22.168 1.00 86.19 87 LEU A CA 1
ATOM 721 C C . LEU A 1 87 ? 21.040 -6.319 -23.494 1.00 86.19 87 LEU A C 1
ATOM 723 O O . LEU A 1 87 ? 22.084 -6.457 -24.126 1.00 86.19 87 LEU A O 1
ATOM 727 N N . GLY A 1 88 ? 19.869 -6.779 -23.945 1.00 84.44 88 GLY A N 1
ATOM 728 C CA . GLY A 1 88 ? 19.707 -7.465 -25.230 1.00 84.44 88 GLY A CA 1
ATOM 729 C C . GLY A 1 88 ? 20.017 -6.564 -26.426 1.00 84.44 88 GLY A C 1
ATOM 730 O O . GLY A 1 88 ? 20.667 -7.005 -27.377 1.00 84.44 88 GLY A O 1
ATOM 731 N N . PHE A 1 89 ? 19.623 -5.288 -26.346 1.00 81.75 89 PHE A N 1
ATOM 732 C CA . PHE A 1 89 ? 20.016 -4.267 -27.315 1.00 81.75 89 PHE A CA 1
ATOM 733 C C . PHE A 1 89 ? 21.533 -4.032 -27.302 1.00 81.75 89 PHE A C 1
ATOM 735 O O . PHE A 1 89 ? 22.166 -4.059 -28.356 1.00 81.75 89 PHE A O 1
ATOM 742 N N . TRP A 1 90 ? 22.136 -3.872 -26.119 1.00 82.12 90 TRP A N 1
ATOM 743 C CA . TRP A 1 90 ? 23.577 -3.626 -25.986 1.00 82.12 90 TRP A CA 1
ATOM 744 C C . TRP A 1 90 ? 24.437 -4.812 -26.451 1.00 82.12 90 TRP A C 1
ATOM 746 O O . TRP A 1 90 ? 25.487 -4.618 -27.056 1.00 82.12 90 TRP A O 1
ATOM 756 N N . ALA A 1 91 ? 23.962 -6.041 -26.239 1.00 86.81 91 ALA A N 1
ATOM 757 C CA . ALA A 1 91 ? 24.602 -7.269 -26.707 1.00 86.81 91 ALA A CA 1
ATOM 758 C C . ALA A 1 91 ? 24.498 -7.483 -28.232 1.00 86.81 91 ALA A C 1
ATOM 760 O O . ALA A 1 91 ? 25.056 -8.452 -28.748 1.00 86.81 91 ALA A O 1
ATOM 761 N N . GLY A 1 92 ? 23.787 -6.613 -28.961 1.00 79.25 92 GLY A N 1
ATOM 762 C CA . GLY A 1 92 ? 23.682 -6.680 -30.420 1.00 79.25 92 GLY A CA 1
ATOM 763 C C . GLY A 1 92 ? 22.903 -7.894 -30.928 1.00 79.25 92 GLY A C 1
ATOM 764 O O . GLY A 1 92 ? 23.153 -8.372 -32.035 1.00 79.25 92 GLY A O 1
ATOM 765 N N . ILE A 1 93 ? 21.970 -8.422 -30.128 1.00 82.06 93 ILE A N 1
ATOM 766 C CA . ILE A 1 93 ? 21.167 -9.585 -30.515 1.00 82.06 93 ILE A CA 1
ATOM 767 C C . ILE A 1 93 ? 20.315 -9.207 -31.746 1.00 82.06 93 ILE A C 1
ATOM 769 O O . ILE A 1 93 ? 19.618 -8.191 -31.704 1.00 82.06 93 ILE A O 1
ATOM 773 N N . PRO A 1 94 ? 20.296 -10.010 -32.830 1.00 75.81 94 PRO A N 1
ATOM 774 C CA . PRO A 1 94 ? 19.637 -9.639 -34.087 1.00 75.81 94 PRO A CA 1
ATOM 775 C C . PRO A 1 94 ? 18.138 -9.317 -33.957 1.00 75.81 94 PRO A C 1
ATOM 777 O O . PRO A 1 94 ? 17.629 -8.485 -34.700 1.00 75.81 94 PRO A O 1
ATOM 780 N N . GLY A 1 95 ? 17.435 -9.901 -32.978 1.00 73.38 95 GLY A N 1
ATOM 781 C CA . GLY A 1 95 ? 16.039 -9.552 -32.670 1.00 73.38 95 GLY A CA 1
ATOM 782 C C . GLY A 1 95 ? 15.849 -8.166 -32.034 1.00 73.38 95 GLY A C 1
ATOM 783 O O . GLY A 1 95 ? 14.768 -7.596 -32.127 1.00 73.38 95 GLY A O 1
ATOM 784 N N . PHE A 1 96 ? 16.897 -7.604 -31.428 1.00 69.38 96 PHE A N 1
ATOM 785 C CA . PHE A 1 96 ? 16.890 -6.292 -30.775 1.00 69.38 96 PHE A CA 1
ATOM 786 C C . PHE A 1 96 ? 17.492 -5.183 -31.641 1.00 69.38 96 PHE A C 1
ATOM 788 O O . PHE A 1 96 ? 17.230 -4.013 -31.389 1.00 69.38 96 PHE A O 1
ATOM 795 N N . ALA A 1 97 ? 18.238 -5.523 -32.695 1.00 67.75 97 ALA A N 1
ATOM 796 C CA . ALA A 1 97 ? 18.837 -4.553 -33.615 1.00 67.75 97 ALA A CA 1
ATOM 797 C C . ALA A 1 97 ? 17.802 -3.700 -34.384 1.00 67.75 97 ALA A C 1
ATOM 799 O O . ALA A 1 97 ? 18.139 -2.642 -34.908 1.00 67.75 97 ALA A O 1
ATOM 800 N N . LEU A 1 98 ? 16.542 -4.150 -34.439 1.00 71.19 98 LEU A N 1
ATOM 801 C CA . LEU A 1 98 ? 15.418 -3.413 -35.029 1.00 71.19 98 LEU A CA 1
ATOM 802 C C . LEU A 1 98 ? 14.774 -2.407 -34.058 1.00 71.19 98 LEU A C 1
ATOM 804 O O . LEU A 1 98 ? 13.971 -1.577 -34.482 1.00 71.19 98 LEU A O 1
ATOM 808 N N . LEU A 1 99 ? 15.090 -2.479 -32.762 1.00 76.06 99 LEU A N 1
ATOM 809 C CA . LEU A 1 99 ? 14.525 -1.605 -31.737 1.00 76.06 99 LEU A CA 1
ATOM 810 C C . LEU A 1 99 ? 15.407 -0.367 -31.575 1.00 76.06 99 LEU A C 1
ATOM 812 O O . LEU A 1 99 ? 16.590 -0.474 -31.273 1.00 76.06 99 LEU A O 1
ATOM 816 N N . SER A 1 100 ? 14.835 0.827 -31.728 1.00 82.31 100 SER A N 1
ATOM 817 C CA . SER A 1 100 ? 15.528 2.061 -31.356 1.00 82.31 100 SER A CA 1
ATOM 818 C C . SER A 1 100 ? 15.486 2.268 -29.839 1.00 82.31 100 SER A C 1
ATOM 820 O O . SER A 1 100 ? 14.509 1.922 -29.171 1.00 82.31 100 SER A O 1
ATOM 822 N N . TRP A 1 101 ? 16.519 2.911 -29.286 1.00 78.19 101 TRP A N 1
ATOM 823 C CA . TRP A 1 101 ? 16.550 3.276 -27.863 1.00 78.19 101 TRP A CA 1
ATOM 824 C C . TRP A 1 101 ? 15.333 4.119 -27.450 1.00 78.19 101 TRP A C 1
ATOM 826 O O . TRP A 1 101 ? 14.766 3.931 -26.374 1.00 78.19 101 TRP A O 1
ATOM 836 N N . SER A 1 102 ? 14.887 5.015 -28.337 1.00 83.81 102 SER A N 1
ATOM 837 C CA . SER A 1 102 ? 13.691 5.833 -28.130 1.00 83.81 102 SER A CA 1
ATOM 838 C C . SER A 1 102 ? 12.418 4.996 -28.011 1.00 83.81 102 SER A C 1
ATOM 840 O O . SER A 1 102 ? 11.585 5.294 -27.161 1.00 83.81 102 SER A O 1
ATOM 842 N N . LEU A 1 103 ? 12.276 3.927 -28.801 1.00 85.25 103 LEU A N 1
ATOM 843 C CA . LEU A 1 103 ? 11.112 3.045 -28.739 1.00 85.25 103 LEU A CA 1
ATOM 844 C C . LEU A 1 103 ? 11.065 2.260 -27.422 1.00 85.25 103 LEU A C 1
ATOM 846 O O . LEU A 1 103 ? 10.003 2.169 -26.809 1.00 85.25 103 LEU A O 1
ATOM 850 N N . ILE A 1 104 ? 12.210 1.747 -26.956 1.00 81.62 104 ILE A N 1
ATOM 851 C CA . ILE A 1 104 ? 12.314 1.042 -25.666 1.00 81.62 104 ILE A CA 1
ATOM 852 C C . ILE A 1 104 ? 11.950 1.991 -24.517 1.00 81.62 104 ILE A C 1
ATOM 854 O O . ILE A 1 104 ? 11.141 1.635 -23.661 1.00 81.62 104 ILE A O 1
ATOM 858 N N . ALA A 1 105 ? 12.494 3.212 -24.527 1.00 84.88 105 ALA A N 1
ATOM 859 C CA . ALA A 1 105 ? 12.200 4.219 -23.512 1.00 84.88 105 ALA A CA 1
ATOM 860 C C . ALA A 1 105 ? 10.706 4.582 -23.481 1.00 84.88 105 ALA A C 1
ATOM 862 O O . ALA A 1 105 ? 10.085 4.526 -22.422 1.00 84.88 105 ALA A O 1
ATOM 863 N N . VAL A 1 106 ? 10.107 4.878 -24.641 1.00 89.81 106 VAL A N 1
ATOM 864 C CA . VAL A 1 106 ? 8.674 5.203 -24.743 1.00 89.81 106 VAL A CA 1
ATOM 865 C C . VAL A 1 106 ? 7.811 4.042 -24.253 1.00 89.81 106 VAL A C 1
ATOM 867 O O . VAL A 1 106 ? 6.862 4.273 -23.504 1.00 89.81 106 VAL A O 1
ATOM 870 N N . LEU A 1 107 ? 8.138 2.801 -24.623 1.00 88.50 107 LEU A N 1
ATOM 871 C CA . LEU A 1 107 ? 7.370 1.624 -24.220 1.00 88.50 107 LEU A CA 1
ATOM 872 C C . LEU A 1 107 ? 7.410 1.416 -22.702 1.00 88.50 107 LEU A C 1
ATOM 874 O O . LEU A 1 107 ? 6.355 1.306 -22.079 1.00 88.50 107 LEU A O 1
ATOM 878 N N . VAL A 1 108 ? 8.600 1.425 -22.096 1.00 87.75 108 VAL A N 1
ATOM 879 C CA . VAL A 1 108 ? 8.753 1.248 -20.642 1.00 87.75 108 VAL A CA 1
ATOM 880 C C . VAL A 1 108 ? 8.067 2.382 -19.878 1.00 87.75 108 VAL A C 1
ATOM 882 O O . VAL A 1 108 ? 7.308 2.111 -18.948 1.00 87.75 108 VAL A O 1
ATOM 885 N N . SER A 1 109 ? 8.265 3.639 -20.292 1.00 86.81 109 SER A N 1
ATOM 886 C CA . SER A 1 109 ? 7.613 4.792 -19.660 1.00 86.81 109 SER A CA 1
ATOM 887 C C . SER A 1 109 ? 6.090 4.749 -19.794 1.00 86.81 109 SER A C 1
ATOM 889 O O . SER A 1 109 ? 5.395 5.054 -18.830 1.00 86.81 109 SER A O 1
ATOM 891 N N . THR A 1 110 ? 5.557 4.331 -20.946 1.00 91.38 110 THR A N 1
ATOM 892 C CA . THR A 1 110 ? 4.104 4.213 -21.156 1.00 91.38 110 THR A CA 1
ATOM 893 C C . THR A 1 110 ? 3.506 3.122 -20.274 1.00 91.38 110 THR A C 1
ATOM 895 O O . THR A 1 110 ? 2.491 3.353 -19.623 1.00 91.38 110 THR A O 1
ATOM 898 N N . VAL A 1 111 ? 4.143 1.949 -20.202 1.00 91.62 111 VAL A N 1
ATOM 899 C CA . VAL A 1 111 ? 3.675 0.852 -19.339 1.00 91.62 111 VAL A CA 1
ATOM 900 C C . VAL A 1 111 ? 3.735 1.252 -17.864 1.00 91.62 111 VAL A C 1
ATOM 902 O O . VAL A 1 111 ? 2.794 0.975 -17.122 1.00 91.62 111 VAL A O 1
ATOM 905 N N . LEU A 1 112 ? 4.793 1.952 -17.445 1.00 91.19 112 LEU A N 1
ATOM 906 C CA . LEU A 1 112 ? 4.914 2.460 -16.080 1.00 91.19 112 LEU A CA 1
ATOM 907 C C . LEU A 1 112 ? 3.819 3.487 -15.759 1.00 91.19 112 LEU A C 1
ATOM 909 O O . LEU A 1 112 ? 3.176 3.378 -14.718 1.00 91.19 112 LEU A O 1
ATOM 913 N N . LEU A 1 113 ? 3.560 4.438 -16.661 1.00 91.44 113 LEU A N 1
ATOM 914 C CA . LEU A 1 113 ? 2.483 5.420 -16.497 1.00 91.44 113 LEU A CA 1
ATOM 915 C C . LEU A 1 113 ? 1.108 4.753 -16.407 1.00 91.44 113 LEU A C 1
ATOM 917 O O . LEU A 1 113 ? 0.309 5.126 -15.553 1.00 91.44 113 LEU A O 1
ATOM 921 N N . LEU A 1 114 ? 0.842 3.749 -17.246 1.00 92.25 114 LEU A N 1
ATOM 922 C CA . LEU A 1 114 ? -0.398 2.978 -17.179 1.00 92.25 114 LEU A CA 1
ATOM 923 C C . LEU A 1 114 ? -0.524 2.225 -15.852 1.00 92.25 114 LEU A C 1
ATOM 925 O O . LEU A 1 114 ? -1.599 2.238 -15.264 1.00 92.25 114 LEU A O 1
ATOM 929 N N . MET A 1 115 ? 0.553 1.613 -15.346 1.00 88.25 115 MET A N 1
ATOM 930 C CA . MET A 1 115 ? 0.537 0.963 -14.028 1.00 88.25 115 MET A CA 1
ATOM 931 C C . MET A 1 115 ? 0.204 1.946 -12.908 1.00 88.25 115 MET A C 1
ATOM 933 O O . MET A 1 115 ? -0.679 1.657 -12.105 1.00 88.25 115 MET A O 1
ATOM 937 N N . VAL A 1 116 ? 0.858 3.110 -12.889 1.00 88.94 116 VAL A N 1
ATOM 938 C CA . VAL A 1 116 ? 0.600 4.155 -11.887 1.00 88.94 116 VAL A CA 1
ATOM 939 C C . VAL A 1 116 ? -0.841 4.655 -11.984 1.00 88.94 116 VAL A C 1
ATOM 941 O O . VAL A 1 116 ? -1.508 4.802 -10.964 1.00 88.94 116 VAL A O 1
ATOM 944 N N . LEU A 1 117 ? -1.355 4.860 -13.199 1.00 90.31 117 LEU A N 1
ATOM 945 C CA . LEU A 1 117 ? -2.737 5.287 -13.408 1.00 90.31 117 LEU A CA 1
ATOM 946 C C . LEU A 1 117 ? -3.738 4.235 -12.915 1.00 90.31 117 LEU A C 1
ATOM 948 O O . LEU A 1 117 ? -4.708 4.576 -12.246 1.00 90.31 117 LEU A O 1
ATOM 952 N N . VAL A 1 118 ? -3.507 2.956 -13.218 1.00 88.56 118 VAL A N 1
ATOM 953 C CA . VAL A 1 118 ? -4.373 1.867 -12.749 1.00 88.56 118 VAL A CA 1
ATOM 954 C C . VAL A 1 118 ? -4.318 1.755 -11.227 1.00 88.56 118 VAL A C 1
ATOM 956 O O . VAL A 1 118 ? -5.364 1.579 -10.606 1.00 88.56 118 VAL A O 1
ATOM 959 N N . GLN A 1 119 ? -3.138 1.892 -10.619 1.00 86.38 119 GLN A N 1
ATOM 960 C CA . GLN A 1 119 ? -2.995 1.915 -9.164 1.00 86.38 119 GLN A CA 1
ATOM 961 C C . GLN A 1 119 ? -3.802 3.064 -8.547 1.00 86.38 119 GLN A C 1
ATOM 963 O O . GLN A 1 119 ? -4.628 2.812 -7.672 1.00 86.38 119 GLN A O 1
ATOM 968 N N . TYR A 1 120 ? -3.636 4.284 -9.065 1.00 84.50 120 TYR A N 1
ATOM 969 C CA . TYR A 1 120 ? -4.356 5.468 -8.594 1.00 84.50 120 TYR A CA 1
ATOM 970 C C . TYR A 1 120 ? -5.879 5.294 -8.685 1.00 84.50 120 TYR A C 1
ATOM 972 O O . TYR A 1 120 ? -6.590 5.499 -7.704 1.00 84.50 120 TYR A O 1
ATOM 980 N N . LEU A 1 121 ? -6.384 4.823 -9.831 1.00 86.69 121 LEU A N 1
ATOM 981 C CA . LEU A 1 121 ? -7.820 4.608 -10.032 1.00 86.69 121 LEU A CA 1
ATOM 982 C C . LEU A 1 121 ? -8.387 3.495 -9.136 1.00 86.69 121 LEU A C 1
ATOM 984 O O . LEU A 1 121 ? -9.544 3.571 -8.722 1.00 86.69 121 LEU A O 1
ATOM 988 N N . LEU A 1 122 ? -7.610 2.444 -8.852 1.00 83.00 122 LEU A N 1
ATOM 989 C CA . LEU A 1 122 ? -8.038 1.361 -7.961 1.00 83.00 122 LEU A CA 1
ATOM 990 C C . LEU A 1 122 ? -8.067 1.803 -6.493 1.00 83.00 122 LEU A C 1
ATOM 992 O O . LEU A 1 122 ? -8.988 1.419 -5.771 1.00 83.00 122 LEU A O 1
ATOM 996 N N . GLU A 1 123 ? -7.105 2.618 -6.064 1.00 77.81 123 GLU A N 1
ATOM 997 C CA . GLU A 1 123 ? -7.069 3.194 -4.715 1.00 77.81 123 GLU A CA 1
ATOM 998 C C . GLU A 1 123 ? -8.205 4.213 -4.510 1.00 77.81 123 GLU A C 1
ATOM 1000 O O . GLU A 1 123 ? -8.911 4.152 -3.503 1.00 77.81 123 GLU A O 1
ATOM 1005 N N . GLU A 1 124 ? -8.479 5.070 -5.499 1.00 76.62 124 GLU A N 1
ATOM 1006 C CA . GLU A 1 124 ? -9.588 6.036 -5.461 1.00 76.62 124 GLU A CA 1
ATOM 1007 C C . GLU A 1 124 ? -10.960 5.340 -5.376 1.00 76.62 124 GLU A C 1
ATOM 1009 O O . GLU A 1 124 ? -11.826 5.725 -4.585 1.00 76.62 124 GLU A O 1
ATOM 1014 N N . ARG A 1 125 ? -11.151 4.247 -6.130 1.00 70.94 125 ARG A N 1
ATOM 1015 C CA . ARG A 1 125 ? -12.359 3.403 -6.054 1.00 70.94 125 ARG A CA 1
ATOM 1016 C C . ARG A 1 125 ? -12.556 2.795 -4.666 1.00 70.94 125 ARG A C 1
ATOM 1018 O O . ARG A 1 125 ? -13.692 2.747 -4.199 1.00 70.94 125 ARG A O 1
ATOM 1025 N N . ALA A 1 126 ? -11.478 2.334 -4.031 1.00 67.62 126 ALA A N 1
ATOM 1026 C CA . ALA A 1 126 ? -11.533 1.763 -2.688 1.00 67.62 126 ALA A CA 1
ATOM 1027 C C . ALA A 1 126 ? -11.885 2.825 -1.628 1.00 67.62 126 ALA A C 1
ATOM 1029 O O . ALA A 1 126 ? -12.685 2.554 -0.729 1.00 67.62 126 ALA A O 1
ATOM 1030 N N . GLY A 1 127 ? -11.364 4.048 -1.774 1.00 63.72 127 GLY A N 1
ATOM 1031 C CA . GLY A 1 127 ? -11.713 5.180 -0.910 1.00 63.72 127 GLY A CA 1
ATOM 1032 C C . GLY A 1 127 ? -13.189 5.583 -1.013 1.00 63.72 127 GLY A C 1
ATOM 1033 O O . GLY A 1 127 ? -13.857 5.748 0.008 1.00 63.72 127 GLY A O 1
ATOM 1034 N N . MET A 1 128 ? -13.737 5.652 -2.233 1.00 61.56 128 MET A N 1
ATOM 1035 C CA . MET A 1 128 ? -15.153 5.994 -2.452 1.00 61.56 128 MET A CA 1
ATOM 1036 C C . MET A 1 128 ? -16.125 4.987 -1.820 1.00 61.56 128 MET A C 1
ATOM 1038 O O . MET A 1 128 ? -17.161 5.390 -1.298 1.00 61.56 128 MET A O 1
ATOM 1042 N N . THR A 1 129 ? -15.811 3.685 -1.837 1.00 59.97 129 THR A N 1
ATOM 1043 C CA . THR A 1 129 ? -16.676 2.666 -1.212 1.00 59.97 129 THR A CA 1
ATOM 1044 C C . THR A 1 129 ? -16.726 2.764 0.311 1.00 59.97 129 THR A C 1
ATOM 1046 O O . THR A 1 129 ? -17.760 2.446 0.890 1.00 59.97 129 THR A O 1
ATOM 1049 N N . SER A 1 130 ? -15.646 3.221 0.955 1.00 59.03 130 SER A N 1
ATOM 1050 C CA . SER A 1 130 ? -15.612 3.397 2.412 1.00 59.03 130 SER A CA 1
ATOM 1051 C C . SER A 1 130 ? -16.475 4.585 2.849 1.00 59.03 130 SER A C 1
ATOM 1053 O O . SER A 1 130 ? -17.320 4.428 3.724 1.00 59.03 130 SER A O 1
ATOM 1055 N N . GLY A 1 131 ? -16.347 5.741 2.185 1.00 57.62 131 GLY A N 1
ATOM 1056 C CA . GLY A 1 131 ? -17.154 6.928 2.514 1.00 57.62 131 GLY A CA 1
ATOM 1057 C C . GLY A 1 131 ? -18.646 6.779 2.177 1.00 57.62 131 GLY A C 1
ATOM 1058 O O . GLY A 1 131 ? -19.507 7.323 2.865 1.00 57.62 131 GLY A O 1
ATOM 1059 N N . ALA A 1 132 ? -18.984 5.990 1.151 1.00 57.03 132 ALA A N 1
ATOM 1060 C CA . ALA A 1 132 ? -20.377 5.670 0.830 1.00 57.03 132 ALA A CA 1
ATOM 1061 C C . ALA A 1 132 ? -21.055 4.780 1.890 1.00 57.03 132 ALA A C 1
ATOM 1063 O O . ALA A 1 132 ? -22.273 4.802 2.010 1.00 57.03 132 ALA A O 1
ATOM 1064 N N . PHE A 1 133 ? -20.288 3.982 2.640 1.00 48.88 133 PHE A N 1
ATOM 1065 C CA . PHE A 1 133 ? -20.822 3.179 3.741 1.00 48.88 133 PHE A CA 1
ATOM 1066 C C . PHE A 1 133 ? -21.046 4.032 4.995 1.00 48.88 133 PHE A C 1
ATOM 1068 O O . PHE A 1 133 ? -22.069 3.893 5.651 1.00 48.88 133 PHE A O 1
ATOM 1075 N N . GLU A 1 134 ? -20.125 4.951 5.285 1.00 55.25 134 GLU A N 1
ATOM 1076 C CA . GLU A 1 134 ? -20.201 5.883 6.420 1.00 55.25 134 GLU A CA 1
ATOM 1077 C C . GLU A 1 134 ? -21.430 6.807 6.316 1.00 55.25 134 GLU A C 1
ATOM 1079 O O . GLU A 1 134 ? -22.211 6.915 7.253 1.00 55.25 134 GLU A O 1
ATOM 1084 N N . THR A 1 135 ? -21.704 7.328 5.116 1.00 55.88 135 THR A N 1
ATOM 1085 C CA . THR A 1 135 ? -22.898 8.152 4.814 1.00 55.88 135 THR A CA 1
ATOM 1086 C C . THR A 1 135 ? -24.238 7.403 4.816 1.00 55.88 135 THR A C 1
ATOM 1088 O O . THR A 1 135 ? -25.281 8.039 4.702 1.00 55.88 135 THR A O 1
ATOM 1091 N N . LEU A 1 136 ? -24.236 6.068 4.882 1.00 52.78 136 LEU A N 1
ATOM 1092 C CA . LEU A 1 136 ? -25.453 5.254 5.017 1.00 52.78 136 LEU A CA 1
ATOM 1093 C C . LEU A 1 136 ? -25.730 4.837 6.468 1.00 52.78 136 LEU A C 1
ATOM 1095 O O . LEU A 1 136 ? -26.787 4.263 6.735 1.00 52.78 136 LEU A O 1
ATOM 1099 N N . VAL A 1 137 ? -24.760 5.036 7.362 1.00 48.09 137 VAL A N 1
ATOM 1100 C CA . VAL A 1 137 ? -24.856 4.699 8.788 1.00 48.09 137 VAL A CA 1
ATOM 1101 C C . VAL A 1 137 ? -25.214 5.933 9.629 1.00 48.09 137 VAL A C 1
ATOM 1103 O O . VAL A 1 137 ? -25.824 5.759 10.683 1.00 48.09 137 VAL A O 1
ATOM 1106 N N . GLU A 1 138 ? -24.908 7.143 9.145 1.00 44.22 138 GLU A N 1
ATOM 1107 C CA . GLU A 1 138 ? -25.553 8.403 9.574 1.00 44.22 138 GLU A CA 1
ATOM 1108 C C . GLU A 1 138 ? -27.003 8.519 9.069 1.00 44.22 138 GLU A C 1
ATOM 1110 O O . GLU A 1 138 ? -27.861 8.992 9.852 1.00 44.22 138 GLU A O 1
#

Secondary structure (DSSP, 8-state):
-HHHHHTTS-GGG--HHHHHHHHHHIIIIIHHHHHHTTSEEEETTTTEEEE-HHHHHH--GGG----SS-HHHHHHHHHHHHHHHHHHHHTT-TTTTT--HHHHHHHHHHHHHHHHHHHHHHHHHHHHHHHHHHTTT-

Organism: Haloferax mediterranei (strain ATCC 33500 / DSM 1411 / JCM 8866 / NBRC 14739 / NCIMB 2177 / R-4) (NCBI:txid523841)

Radius of gyration: 26.02 Å; chains: 1; bounding box: 50×35×68 Å

Foldseek 3Di:
DVLCVVVVHDPVPRDPVSVVVVVCCCVPPVLVVCVVVQQWDADPVVRDIGGRPVCVVVDPPVPPPPPPDPLVVVVVVLVVVLVCLVVCCVVVPPVNVPPDPVNSVCVSVVVVVVSVVVVVVVVVVVVVVVVVVVVVVD